Protein AF-A0A962GN91-F1 (afdb_monomer_lite)

Sequence (91 aa):
MSDNASVTPPMPPATPAGSPSAEERQWGLFAHLSALVGFIIPFGSILGPLIIWQIKKNEMPFVDDQGKEALNFQITVFIAVIVSLILTFIL

Secondary structure (DSSP, 8-state):
-------PPPPPP---TTSPPHHHHHHHHHHHHGGGGGGTSTTHHHHHHHHHHHHHTTT-HHHHHHHHHHHHHHHHHHHHHHHHHHHHHH-

pLDDT: mean 87.32, std 12.42, range [55.91, 96.75]

Foldseek 3Di:
DDDPPPPDDPDPPPDPPPDFDPVLVVLLVQLQCQLVCCVVDPVSNQVRLVVSLVVCVVPGVSSVVSSVVSNVVSVVVVVVVVVVVVVVVVD

Radius of gyration: 22.34 Å; chains: 1; bounding box: 59×36×69 Å

Structure (mmCIF, N/CA/C/O backbone):
data_AF-A0A962GN91-F1
#
_entry.id   AF-A0A962GN91-F1
#
loop_
_atom_site.group_PDB
_atom_site.id
_atom_site.type_symbol
_atom_site.label_atom_id
_atom_site.label_alt_id
_atom_site.label_comp_id
_atom_site.label_asym_id
_atom_site.label_entity_id
_atom_site.label_seq_id
_atom_site.pdbx_PDB_ins_code
_atom_site.Cartn_x
_atom_site.Cartn_y
_atom_site.Cartn_z
_atom_site.occupancy
_atom_site.B_iso_or_equiv
_atom_site.auth_seq_id
_atom_site.auth_comp_id
_atom_site.auth_asym_id
_atom_site.auth_atom_id
_atom_site.pdbx_PDB_model_num
ATOM 1 N N . MET A 1 1 ? -38.435 -27.227 48.670 1.00 55.91 1 MET A N 1
ATOM 2 C CA . MET A 1 1 ? -37.229 -26.420 48.959 1.00 55.91 1 MET A CA 1
ATOM 3 C C . MET A 1 1 ? -36.151 -27.440 49.255 1.00 55.91 1 MET A C 1
ATOM 5 O O . MET A 1 1 ? -36.380 -28.240 50.142 1.00 55.91 1 MET A O 1
ATOM 9 N N . SER A 1 2 ? -35.087 -27.628 48.499 1.00 64.56 2 SER A N 1
ATOM 10 C CA . SER A 1 2 ? -34.320 -26.805 47.562 1.00 64.56 2 SER A CA 1
ATOM 11 C C . SER A 1 2 ? -33.695 -27.832 46.597 1.00 64.56 2 SER A C 1
ATOM 13 O O . SER A 1 2 ? -33.630 -29.001 46.942 1.00 64.56 2 SER A O 1
ATOM 15 N N . ASP A 1 3 ? -33.492 -27.576 45.313 1.00 57.66 3 ASP A N 1
ATOM 16 C CA . ASP A 1 3 ? -32.150 -27.272 44.811 1.00 57.66 3 ASP A CA 1
ATOM 17 C C . ASP A 1 3 ? -32.277 -26.927 43.319 1.00 57.66 3 ASP A C 1
ATOM 19 O O . ASP A 1 3 ? -31.823 -27.649 42.436 1.00 57.66 3 ASP A O 1
ATOM 23 N N . ASN A 1 4 ? -32.937 -25.808 43.012 1.00 59.59 4 ASN A N 1
ATOM 24 C CA . ASN A 1 4 ? -32.708 -25.142 41.733 1.00 59.59 4 ASN A CA 1
ATOM 25 C C . ASN A 1 4 ? -31.426 -24.323 41.890 1.00 59.59 4 ASN A C 1
ATOM 27 O O . ASN A 1 4 ? -31.475 -23.108 42.087 1.00 59.59 4 ASN A O 1
ATOM 31 N N . ALA A 1 5 ? -30.285 -25.014 41.906 1.00 60.50 5 ALA A N 1
ATOM 32 C CA . ALA A 1 5 ? -28.996 -24.372 41.743 1.00 60.50 5 ALA A CA 1
ATOM 33 C C . ALA A 1 5 ? -29.040 -23.680 40.381 1.00 60.50 5 ALA A C 1
ATOM 35 O O . ALA A 1 5 ? -28.978 -24.323 39.336 1.00 60.50 5 ALA A O 1
ATOM 36 N N . SER A 1 6 ? -29.238 -22.368 40.409 1.00 58.00 6 SER A N 1
ATOM 37 C CA . SER A 1 6 ? -29.104 -21.473 39.275 1.00 58.00 6 SER A CA 1
ATOM 38 C C . SER A 1 6 ? -27.696 -21.637 38.716 1.00 58.00 6 SER A C 1
ATOM 40 O O . SER A 1 6 ? -26.765 -20.973 39.170 1.00 58.00 6 SER A O 1
ATOM 42 N N . VAL A 1 7 ? -27.541 -22.569 37.773 1.00 61.91 7 VAL A N 1
ATOM 43 C CA . VAL A 1 7 ? -26.347 -22.708 36.949 1.00 61.91 7 VAL A CA 1
ATOM 44 C C . VAL A 1 7 ? -26.278 -21.420 36.149 1.00 61.91 7 VAL A C 1
ATOM 46 O O . VAL A 1 7 ? -26.960 -21.252 35.139 1.00 61.91 7 VAL A O 1
ATOM 49 N N . THR A 1 8 ? -25.531 -20.451 36.667 1.00 65.69 8 THR A N 1
ATOM 50 C CA . THR A 1 8 ? -25.169 -19.273 35.900 1.00 65.69 8 THR A CA 1
ATOM 51 C C . THR A 1 8 ? -24.450 -19.779 34.649 1.00 65.69 8 THR A C 1
ATOM 53 O O . THR A 1 8 ? -23.563 -20.632 34.762 1.00 65.69 8 THR A O 1
ATOM 56 N N . PRO A 1 9 ? -24.852 -19.345 33.441 1.00 71.50 9 PRO A N 1
ATOM 57 C CA . PRO A 1 9 ? -24.141 -19.739 32.236 1.00 71.50 9 PRO A CA 1
ATOM 58 C C . PRO A 1 9 ? -22.659 -19.369 32.398 1.00 71.50 9 PRO A C 1
ATOM 60 O O . PRO A 1 9 ? -22.367 -18.316 32.978 1.00 71.50 9 PRO A O 1
ATOM 63 N N . PRO A 1 10 ? -21.717 -20.213 31.931 1.00 68.69 10 PRO A N 1
ATOM 64 C CA . PRO A 1 10 ? -20.307 -19.862 31.952 1.00 68.69 10 PRO A CA 1
ATOM 65 C C . PRO A 1 10 ? -20.152 -18.521 31.239 1.00 68.69 10 PRO A C 1
ATOM 67 O O . PRO A 1 10 ? -20.608 -18.354 30.106 1.00 68.69 10 PRO A O 1
ATOM 70 N N . MET A 1 11 ? -19.574 -17.549 31.945 1.00 62.91 11 MET A N 1
ATOM 71 C CA . MET A 1 11 ? -19.289 -16.233 31.391 1.00 62.91 11 MET A CA 1
ATOM 72 C C . MET A 1 11 ? -18.529 -16.434 30.070 1.00 62.91 11 MET A C 1
ATOM 74 O O . MET A 1 11 ? -17.552 -17.192 30.068 1.00 62.91 11 MET A O 1
ATOM 78 N N . PRO A 1 12 ? -18.970 -15.827 28.950 1.00 71.62 12 PRO A N 1
ATOM 79 C CA . PRO A 1 12 ? -18.217 -15.868 27.705 1.00 71.62 12 PRO A CA 1
ATOM 80 C C . PRO A 1 12 ? -16.758 -15.499 27.992 1.00 71.62 12 PRO A C 1
ATOM 82 O O . PRO A 1 12 ? -16.534 -14.601 28.813 1.00 71.62 12 PRO A O 1
ATOM 85 N N . PRO A 1 13 ? -15.769 -16.175 27.377 1.00 70.62 13 PRO A N 1
ATOM 86 C CA . PRO A 1 13 ? -14.373 -15.804 27.550 1.00 70.62 13 PRO A CA 1
ATOM 87 C C . PRO A 1 13 ? -14.252 -14.307 27.278 1.00 70.62 13 PRO A C 1
ATOM 89 O O . PRO A 1 13 ? -14.630 -13.842 26.203 1.00 70.62 13 PRO A O 1
ATOM 92 N N . ALA A 1 14 ? -13.813 -13.553 28.287 1.00 61.91 14 ALA A N 1
ATOM 93 C CA . ALA A 1 14 ? -13.617 -12.123 28.159 1.00 61.91 14 ALA A CA 1
ATOM 94 C C . ALA A 1 14 ? -12.686 -11.902 26.965 1.00 61.91 14 ALA A C 1
ATOM 96 O O . ALA A 1 14 ? -11.541 -12.357 26.981 1.00 61.91 14 ALA A O 1
ATOM 97 N N . THR A 1 15 ? -13.199 -11.273 25.906 1.00 60.03 15 THR A N 1
ATOM 98 C CA . THR A 1 15 ? -12.388 -10.834 24.771 1.00 60.03 15 THR A CA 1
ATOM 99 C C . THR A 1 15 ? -11.161 -10.125 25.343 1.00 60.03 15 THR A C 1
ATOM 101 O O . THR A 1 15 ? -11.352 -9.220 26.162 1.00 60.03 15 THR A O 1
ATOM 104 N N . PRO A 1 16 ? -9.922 -10.529 24.998 1.00 61.50 16 PRO A N 1
ATOM 105 C CA . PRO A 1 16 ? -8.734 -9.887 25.537 1.00 61.50 16 PRO A CA 1
ATOM 106 C C . PRO A 1 16 ? -8.846 -8.386 25.286 1.00 61.50 16 PRO A C 1
ATOM 108 O O . PRO A 1 16 ? -8.982 -7.960 24.137 1.00 61.50 16 PRO A O 1
ATOM 111 N N . ALA A 1 17 ? -8.857 -7.598 26.361 1.00 60.41 17 ALA A N 1
ATOM 112 C CA . ALA A 1 17 ? -8.919 -6.146 26.306 1.00 60.41 17 ALA A CA 1
ATOM 113 C C . ALA A 1 17 ? -7.647 -5.635 25.607 1.00 60.41 17 ALA A C 1
ATOM 115 O O . ALA A 1 17 ? -6.620 -5.439 26.247 1.00 60.41 17 ALA A O 1
ATOM 116 N N . GLY A 1 18 ? -7.680 -5.540 24.276 1.00 67.12 18 GLY A N 1
ATOM 117 C CA . GLY A 1 18 ? -6.522 -5.197 23.447 1.00 67.12 18 GLY A CA 1
ATOM 118 C C . GLY A 1 18 ? -6.471 -5.875 22.076 1.00 67.12 18 GLY A C 1
ATOM 119 O O . GLY A 1 18 ? -5.687 -5.451 21.234 1.00 67.12 18 GLY A O 1
ATOM 120 N N . SER A 1 19 ? -7.287 -6.901 21.803 1.00 78.44 19 SER A N 1
ATOM 121 C CA . SER A 1 19 ? -7.354 -7.470 20.451 1.00 78.44 19 SER A CA 1
ATOM 122 C C . SER A 1 19 ? -8.282 -6.642 19.551 1.00 78.44 19 SER A C 1
ATOM 124 O O . SER A 1 19 ? -9.406 -6.370 19.982 1.00 78.44 19 SER A O 1
ATOM 126 N N . PRO A 1 20 ? -7.882 -6.312 18.307 1.00 86.12 20 PRO A N 1
ATOM 127 C CA . PRO A 1 20 ? -8.726 -5.561 17.385 1.00 86.12 20 PRO A CA 1
ATOM 128 C C . PRO A 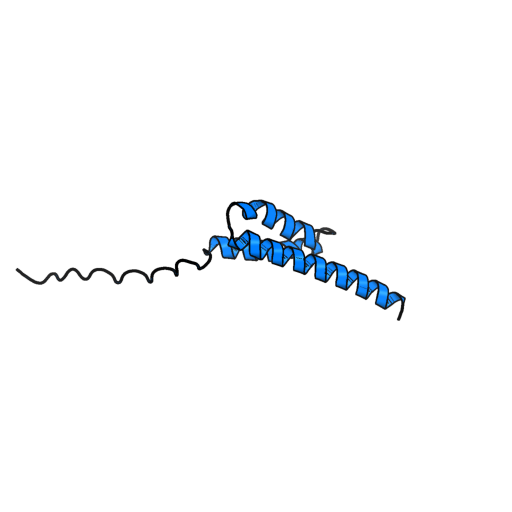1 20 ? -10.015 -6.327 17.108 1.00 86.12 20 PRO A C 1
ATOM 130 O O . PRO A 1 20 ? -10.006 -7.564 16.973 1.00 86.12 20 PRO A O 1
ATOM 133 N N . SER A 1 21 ? -11.109 -5.580 17.019 1.00 91.38 21 SER A N 1
ATOM 134 C CA . SER A 1 21 ? -12.436 -6.086 16.686 1.00 91.38 21 SER A CA 1
ATOM 135 C C . SER A 1 21 ? -12.458 -6.737 15.298 1.00 91.38 21 SER A C 1
ATOM 137 O O . SER A 1 21 ? -11.573 -6.529 14.465 1.00 91.38 21 SER A O 1
ATOM 139 N N . ALA A 1 22 ? -13.480 -7.551 15.025 1.00 91.69 22 ALA A N 1
ATOM 140 C CA . ALA A 1 22 ? -13.642 -8.164 13.706 1.00 91.69 22 ALA A CA 1
ATOM 141 C C . ALA A 1 22 ? -13.768 -7.107 12.593 1.00 91.69 22 ALA A C 1
ATOM 143 O O . ALA A 1 22 ? -13.219 -7.290 11.509 1.00 91.69 22 ALA A O 1
ATOM 144 N N . GLU A 1 23 ? -14.434 -5.987 12.883 1.00 92.88 23 GLU A N 1
ATOM 145 C CA . GLU A 1 23 ? -14.573 -4.869 11.953 1.00 92.88 23 GLU A CA 1
ATOM 146 C C . GLU A 1 23 ? -13.224 -4.199 11.665 1.00 92.88 23 GLU A C 1
ATOM 148 O O . GLU A 1 23 ? -12.873 -4.019 10.501 1.00 92.88 23 GLU A O 1
ATOM 153 N N . GLU A 1 24 ? -12.421 -3.912 12.693 1.00 92.31 24 GLU A N 1
ATOM 154 C CA . GLU A 1 24 ? -11.072 -3.358 12.517 1.00 92.31 24 GLU A CA 1
ATOM 155 C C . GLU A 1 24 ? -10.184 -4.271 11.665 1.00 92.31 24 GLU A C 1
ATOM 157 O O . GLU A 1 24 ? -9.485 -3.801 10.767 1.00 92.31 24 GLU A O 1
ATOM 162 N N . ARG A 1 25 ? -10.250 -5.589 11.887 1.00 93.56 25 ARG A N 1
ATOM 163 C CA . ARG A 1 25 ? -9.526 -6.573 11.066 1.00 93.56 25 ARG A CA 1
ATOM 164 C C . ARG A 1 25 ? -9.993 -6.559 9.619 1.00 93.56 25 ARG A C 1
ATOM 166 O O . ARG A 1 25 ? -9.169 -6.627 8.711 1.00 93.56 25 ARG A O 1
ATOM 173 N N . GLN A 1 26 ? -11.300 -6.460 9.401 1.00 95.75 26 GLN A N 1
ATOM 174 C CA . GLN A 1 26 ? -11.875 -6.403 8.064 1.00 95.75 26 GLN A CA 1
ATOM 175 C C . GLN A 1 26 ? -11.434 -5.135 7.320 1.00 95.75 26 GLN A C 1
ATOM 177 O O . GLN A 1 26 ? -11.041 -5.210 6.159 1.00 95.75 26 GLN A O 1
ATOM 182 N N . TRP A 1 27 ? -11.421 -3.984 7.991 1.00 95.56 27 TRP A N 1
ATOM 183 C CA . TRP A 1 27 ? -10.920 -2.738 7.411 1.00 95.56 27 TRP A CA 1
ATOM 184 C C . TRP A 1 27 ? -9.409 -2.757 7.169 1.00 95.56 27 TRP A C 1
ATOM 186 O O . TRP A 1 27 ? -8.963 -2.285 6.124 1.00 95.56 27 TRP A O 1
ATOM 196 N N . GLY A 1 28 ? -8.626 -3.365 8.064 1.00 94.06 28 GLY A N 1
ATOM 197 C CA . GLY A 1 28 ? -7.202 -3.618 7.833 1.00 94.06 28 GLY A CA 1
ATOM 198 C C . GLY A 1 28 ? -6.962 -4.500 6.602 1.00 94.06 28 GLY A C 1
ATOM 199 O O . GLY A 1 28 ? -6.097 -4.199 5.777 1.00 94.06 28 GLY A O 1
ATOM 200 N N . LEU A 1 29 ? -7.784 -5.538 6.408 1.00 95.62 29 LEU A N 1
ATOM 201 C CA . LEU A 1 29 ? -7.759 -6.366 5.200 1.00 95.62 29 LEU A CA 1
ATOM 202 C C . LEU A 1 29 ? -8.126 -5.551 3.953 1.00 95.62 29 LEU A C 1
ATOM 204 O O . LEU A 1 29 ? -7.451 -5.669 2.932 1.00 95.62 29 LEU A O 1
ATOM 208 N N . PHE A 1 30 ? -9.154 -4.700 4.018 1.00 96.25 30 PHE A N 1
ATOM 209 C CA . PHE A 1 30 ? -9.525 -3.831 2.899 1.00 96.25 30 PHE A CA 1
ATOM 210 C C . PHE A 1 30 ? -8.421 -2.845 2.531 1.00 96.25 30 PHE A C 1
ATOM 212 O O . PHE A 1 30 ? -8.203 -2.618 1.342 1.00 96.25 30 PHE A O 1
ATOM 219 N N . ALA A 1 31 ? -7.684 -2.310 3.508 1.00 95.06 31 ALA A N 1
ATOM 220 C CA . ALA A 1 31 ? -6.541 -1.445 3.231 1.00 95.06 31 ALA A CA 1
ATOM 221 C C . ALA A 1 31 ? -5.500 -2.172 2.367 1.00 95.06 31 ALA A C 1
ATOM 223 O O . ALA A 1 31 ? -5.059 -1.631 1.358 1.00 95.06 31 ALA A O 1
ATOM 224 N N . HIS A 1 32 ? -5.206 -3.437 2.666 1.00 94.00 32 HIS A N 1
ATOM 225 C CA . HIS A 1 32 ? -4.294 -4.248 1.859 1.00 94.00 32 HIS A CA 1
ATOM 226 C C . HIS A 1 32 ? -4.893 -4.651 0.507 1.00 94.00 32 HIS A C 1
ATOM 228 O O . HIS A 1 32 ? -4.253 -4.480 -0.524 1.00 94.00 32 HIS A O 1
ATOM 234 N N . LEU A 1 33 ? -6.134 -5.144 0.469 1.00 95.44 33 LEU A N 1
ATOM 235 C CA . LEU A 1 33 ? -6.775 -5.592 -0.775 1.00 95.44 33 LEU A CA 1
ATOM 236 C C . LEU A 1 33 ? -7.042 -4.447 -1.755 1.00 95.44 33 LEU A C 1
ATOM 238 O O . LEU A 1 33 ? -7.060 -4.666 -2.965 1.00 95.44 33 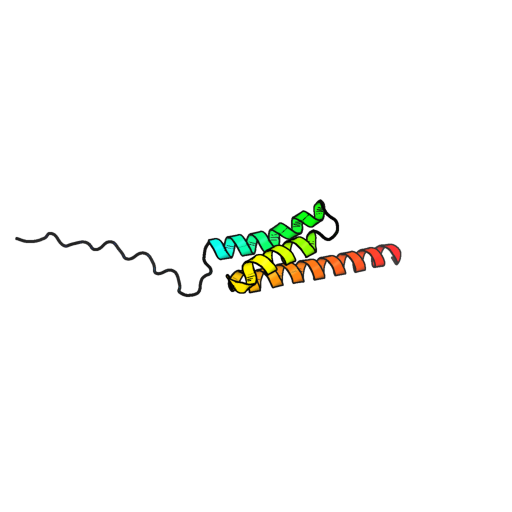LEU A O 1
ATOM 242 N N . SER A 1 34 ? -7.214 -3.221 -1.265 1.00 93.12 34 SER A N 1
ATOM 243 C CA . SER A 1 34 ? -7.415 -2.048 -2.119 1.00 93.12 34 SER A CA 1
ATOM 244 C C . SER A 1 34 ? -6.218 -1.760 -3.036 1.00 93.12 34 SER A C 1
ATOM 246 O O . SER A 1 34 ? -6.397 -1.170 -4.099 1.00 93.12 34 SER A O 1
ATOM 248 N N . ALA A 1 35 ? -5.027 -2.273 -2.709 1.00 91.38 35 ALA A N 1
ATOM 249 C CA . ALA A 1 35 ? -3.870 -2.290 -3.600 1.00 91.38 35 ALA A CA 1
ATOM 250 C C . ALA A 1 35 ? -4.142 -2.985 -4.949 1.00 91.38 35 ALA A C 1
ATOM 252 O O . ALA A 1 35 ? -3.556 -2.624 -5.971 1.00 91.38 35 ALA A O 1
ATOM 253 N N . LEU A 1 36 ? -5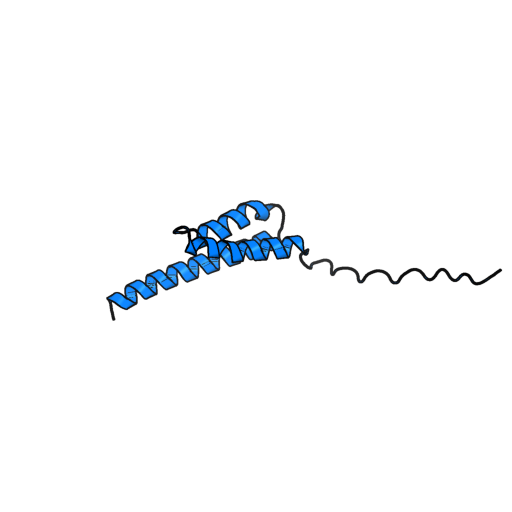.043 -3.972 -4.981 1.00 92.50 36 LEU A N 1
ATOM 254 C CA . LEU A 1 36 ? -5.377 -4.717 -6.198 1.00 92.50 36 LEU A CA 1
ATOM 255 C C . LEU A 1 36 ? -6.114 -3.846 -7.227 1.00 92.50 36 LEU A C 1
ATOM 257 O O . LEU A 1 36 ? -6.103 -4.153 -8.416 1.00 92.50 36 LEU A O 1
ATOM 261 N N . VAL A 1 37 ? -6.692 -2.711 -6.816 1.00 91.94 37 VAL A N 1
ATOM 262 C CA . VAL A 1 37 ? -7.279 -1.730 -7.748 1.00 91.94 37 VAL A CA 1
ATOM 263 C C . VAL A 1 37 ? -6.223 -1.189 -8.720 1.00 91.94 37 VAL A C 1
ATOM 265 O O . VAL A 1 37 ? -6.553 -0.808 -9.844 1.00 91.94 37 VAL A O 1
ATOM 268 N N . GLY A 1 38 ? -4.943 -1.239 -8.337 1.00 87.88 38 GLY A N 1
ATOM 269 C CA . GLY A 1 38 ? -3.817 -0.910 -9.208 1.00 87.88 38 GLY A CA 1
ATOM 270 C C . GLY A 1 38 ? -3.718 -1.741 -10.486 1.00 87.88 38 GLY A C 1
ATOM 271 O O . GLY A 1 38 ? -3.097 -1.285 -11.440 1.00 87.88 38 GLY A O 1
ATOM 272 N N . PHE A 1 39 ? -4.344 -2.923 -10.542 1.00 88.12 39 PHE A N 1
ATOM 273 C CA . PHE A 1 39 ? -4.400 -3.726 -11.768 1.00 88.12 39 PHE A CA 1
ATOM 274 C C . PHE A 1 39 ? -5.338 -3.142 -12.829 1.00 88.12 39 PHE A C 1
ATOM 276 O O . PHE A 1 39 ? -5.180 -3.438 -14.009 1.00 88.12 39 PHE A O 1
ATOM 283 N N . ILE A 1 40 ? -6.311 -2.323 -12.419 1.00 92.69 40 ILE A N 1
ATOM 284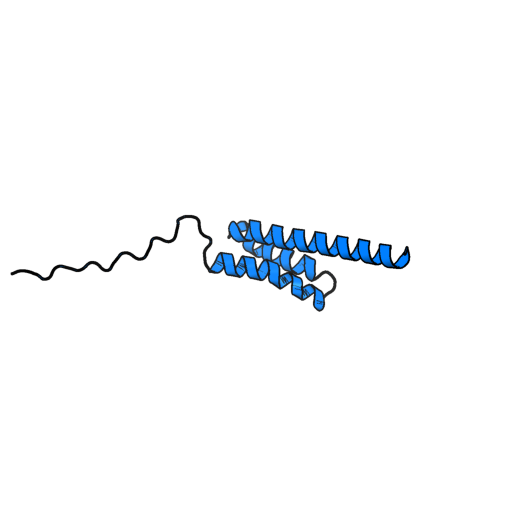 C CA . ILE A 1 40 ? -7.307 -1.722 -13.314 1.00 92.69 40 ILE A CA 1
ATOM 285 C C . ILE A 1 40 ? -6.984 -0.251 -13.576 1.00 92.69 40 ILE A C 1
ATOM 287 O O . ILE A 1 40 ? -7.108 0.222 -14.703 1.00 92.69 40 ILE A O 1
ATOM 291 N N . ILE A 1 41 ? -6.576 0.478 -12.535 1.00 89.75 41 ILE A N 1
ATOM 292 C CA . ILE A 1 41 ? -6.322 1.917 -12.591 1.00 89.75 41 ILE A CA 1
ATOM 293 C C . ILE A 1 41 ? -4.834 2.164 -12.316 1.00 89.75 41 ILE A C 1
ATOM 295 O O . ILE A 1 41 ? -4.339 1.730 -11.271 1.00 89.75 41 ILE A O 1
ATOM 299 N N . PRO A 1 42 ? -4.111 2.900 -13.181 1.00 84.12 42 PRO A N 1
ATOM 300 C CA . PRO A 1 42 ? -2.726 3.265 -12.902 1.00 84.12 42 PRO A CA 1
ATOM 301 C C . PRO A 1 42 ? -2.642 4.047 -11.584 1.00 84.12 42 PRO A C 1
ATOM 303 O O . PRO A 1 42 ? -3.487 4.894 -11.303 1.00 84.12 42 PRO A O 1
ATOM 306 N N . PHE A 1 43 ? -1.642 3.741 -10.754 1.00 87.81 43 PHE A N 1
ATOM 307 C CA . PHE A 1 43 ? -1.485 4.255 -9.379 1.00 87.81 43 PHE A CA 1
ATOM 308 C C . PHE A 1 43 ? -2.576 3.842 -8.373 1.00 87.81 43 PHE A C 1
ATOM 310 O O . PHE A 1 43 ? -2.456 4.152 -7.185 1.00 87.81 43 PHE A O 1
ATOM 317 N N . GLY A 1 44 ? -3.590 3.074 -8.789 1.00 89.69 44 GLY A N 1
ATOM 318 C CA . GLY A 1 44 ? -4.621 2.525 -7.900 1.00 89.69 44 GLY A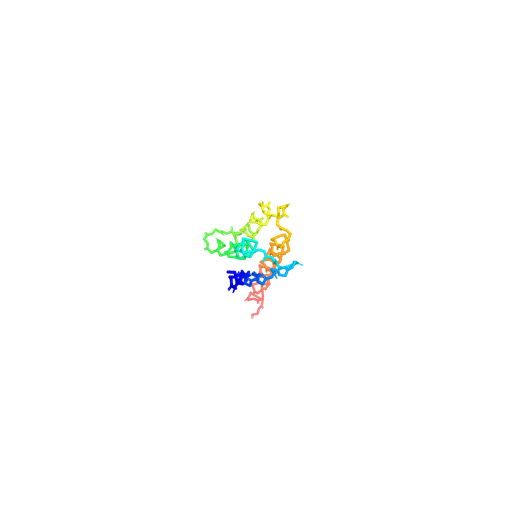 CA 1
ATOM 319 C C . GLY A 1 44 ? -4.047 1.654 -6.778 1.00 89.69 44 GLY A C 1
ATOM 320 O O . GLY A 1 44 ? -4.642 1.547 -5.712 1.00 89.69 44 GLY A O 1
ATOM 321 N N . SER A 1 45 ? -2.847 1.108 -6.982 1.00 90.88 45 SER A N 1
ATOM 322 C CA . SER A 1 45 ? -2.100 0.304 -6.018 1.00 90.88 45 SER A CA 1
ATOM 323 C C . SER A 1 45 ? -1.657 1.072 -4.776 1.00 90.88 45 SER A C 1
ATOM 325 O O . SER A 1 45 ? -1.523 0.462 -3.721 1.00 90.88 45 SER A O 1
ATOM 327 N N . ILE A 1 46 ? -1.449 2.385 -4.894 1.00 93.50 46 ILE A N 1
ATOM 328 C CA . ILE A 1 46 ? -1.068 3.290 -3.798 1.00 93.50 46 ILE A CA 1
ATOM 329 C C . ILE A 1 46 ? -2.296 4.082 -3.336 1.00 93.50 46 ILE A C 1
ATOM 331 O O . ILE A 1 46 ? -2.521 4.248 -2.138 1.00 93.50 46 ILE A O 1
ATOM 335 N N . LEU A 1 47 ? -3.121 4.539 -4.286 1.00 94.19 47 LEU A N 1
ATOM 336 C CA . LEU A 1 47 ? -4.322 5.318 -3.987 1.00 94.19 47 LEU A CA 1
ATOM 337 C C . LEU A 1 47 ? -5.375 4.506 -3.226 1.00 94.19 47 LEU A C 1
ATOM 339 O O . LEU A 1 47 ? -6.015 5.057 -2.338 1.00 94.19 47 LEU A O 1
ATOM 343 N N . GLY A 1 48 ? -5.538 3.215 -3.525 1.00 94.81 48 GLY A N 1
ATOM 344 C CA . GLY A 1 48 ? -6.472 2.341 -2.813 1.00 94.81 48 GLY A CA 1
ATOM 345 C C . GLY A 1 48 ? -6.207 2.318 -1.303 1.00 94.81 48 GLY A C 1
ATOM 346 O O . GLY A 1 48 ? -7.072 2.769 -0.543 1.00 94.81 48 GLY A O 1
ATOM 347 N N . PRO A 1 49 ? -5.009 1.881 -0.862 1.00 94.00 49 PRO A N 1
ATOM 348 C CA . PRO A 1 49 ? -4.676 1.824 0.560 1.00 94.00 49 PRO A CA 1
ATOM 349 C C . PRO A 1 49 ? -4.746 3.199 1.221 1.00 94.00 49 PRO A C 1
ATOM 351 O O . PRO A 1 49 ? -5.256 3.323 2.332 1.00 94.00 49 PRO A O 1
ATOM 354 N N . LEU A 1 50 ? -4.311 4.247 0.509 1.00 95.31 50 LEU A N 1
ATOM 355 C CA . LEU A 1 50 ? -4.368 5.632 0.976 1.00 95.31 50 LEU A CA 1
ATOM 356 C C . LEU A 1 50 ? -5.806 6.095 1.259 1.00 95.31 50 LEU A C 1
ATOM 358 O O . LEU A 1 50 ? -6.051 6.732 2.283 1.00 95.31 50 LEU A O 1
ATOM 362 N N . ILE A 1 51 ? -6.755 5.781 0.371 1.00 95.19 51 ILE A N 1
ATOM 363 C CA . ILE A 1 51 ? -8.168 6.142 0.535 1.00 95.19 51 ILE A CA 1
ATOM 364 C C . ILE A 1 51 ? -8.763 5.402 1.732 1.00 95.19 51 ILE A C 1
ATOM 366 O O . ILE A 1 51 ? -9.364 6.038 2.597 1.00 95.19 51 ILE A O 1
ATOM 370 N N . ILE A 1 52 ? -8.568 4.081 1.819 1.00 94.19 52 ILE A N 1
ATOM 371 C CA . ILE A 1 52 ? -9.094 3.280 2.935 1.00 94.19 52 ILE A CA 1
ATOM 372 C C . ILE A 1 52 ? -8.530 3.770 4.270 1.00 94.19 52 ILE A C 1
ATOM 374 O O . ILE A 1 52 ? -9.286 3.979 5.222 1.00 94.19 52 ILE A O 1
ATOM 378 N N . TRP A 1 53 ? -7.220 4.017 4.322 1.00 96.00 53 TRP A N 1
ATOM 379 C CA . TRP A 1 53 ? -6.562 4.560 5.502 1.00 96.00 53 TRP A CA 1
ATOM 380 C C . TRP A 1 53 ? -7.162 5.913 5.897 1.00 96.00 53 TRP A C 1
ATOM 382 O O . TRP A 1 53 ? -7.586 6.082 7.034 1.00 96.00 53 TRP A O 1
ATOM 392 N N . GLN A 1 54 ? -7.308 6.858 4.965 1.00 96.38 54 GLN A N 1
ATOM 393 C CA . GLN A 1 54 ? -7.864 8.182 5.270 1.00 96.38 54 GLN A CA 1
ATOM 394 C C . GLN A 1 54 ? -9.316 8.148 5.768 1.00 96.38 54 GLN A C 1
ATOM 396 O O . GLN A 1 54 ? -9.679 8.993 6.585 1.00 96.38 54 GLN A O 1
ATOM 401 N N . ILE A 1 55 ? -10.128 7.186 5.317 1.00 95.00 55 ILE A N 1
ATOM 402 C CA . ILE A 1 55 ? -11.522 7.039 5.762 1.00 95.00 55 ILE A CA 1
ATOM 403 C C . ILE A 1 55 ? -11.585 6.575 7.221 1.00 95.00 55 ILE A C 1
ATOM 405 O O . ILE A 1 55 ? -12.395 7.093 7.982 1.00 95.00 55 ILE A O 1
ATOM 409 N N . LYS A 1 56 ? -10.747 5.609 7.621 1.00 93.12 56 LYS A N 1
ATOM 410 C CA . LYS A 1 56 ? -10.887 4.922 8.919 1.00 93.12 56 LYS A CA 1
ATOM 411 C C . LYS A 1 56 ? -9.810 5.218 9.958 1.00 93.12 56 LYS A C 1
ATOM 413 O O . LYS A 1 56 ? -10.014 4.886 11.124 1.00 93.12 56 LYS A O 1
ATOM 418 N N . LYS A 1 57 ? -8.722 5.908 9.605 1.00 91.94 57 LYS A N 1
ATOM 419 C CA . LYS A 1 57 ? -7.593 6.175 10.518 1.00 91.94 57 LYS A CA 1
ATOM 420 C C . LYS A 1 57 ? -7.960 6.893 11.818 1.00 91.94 57 LYS A C 1
ATOM 422 O O . LYS A 1 57 ? -7.302 6.688 12.826 1.00 91.94 57 LYS A O 1
ATOM 427 N N . ASN A 1 58 ? -8.977 7.759 11.800 1.00 93.25 58 ASN A N 1
ATOM 428 C CA . ASN A 1 58 ? -9.354 8.543 12.982 1.00 93.25 58 ASN A CA 1
ATOM 429 C C . ASN A 1 58 ? -10.335 7.785 13.891 1.00 93.25 58 ASN A C 1
ATOM 431 O O . ASN A 1 58 ? -10.520 8.169 15.040 1.00 93.25 58 ASN A O 1
ATOM 435 N N . GLU A 1 59 ? -10.985 6.744 13.364 1.00 91.38 59 GLU A N 1
ATOM 436 C CA . GLU A 1 59 ? -11.993 5.951 14.076 1.00 91.38 59 GLU A CA 1
ATOM 437 C C . GLU A 1 59 ? -11.392 4.676 14.677 1.00 91.38 59 GLU A C 1
ATOM 439 O O . GLU A 1 59 ? -11.802 4.245 15.750 1.00 91.38 59 GLU A O 1
ATOM 444 N N . MET A 1 60 ? -10.435 4.061 13.977 1.00 91.88 60 MET A N 1
ATOM 445 C CA . MET A 1 60 ? -9.949 2.711 14.258 1.00 91.88 60 MET A CA 1
ATOM 446 C C . MET A 1 60 ? -8.415 2.702 14.354 1.00 91.88 60 MET A C 1
ATOM 448 O O . MET A 1 60 ? -7.751 2.681 13.313 1.00 91.88 60 MET A O 1
ATOM 452 N N . PRO A 1 61 ? -7.832 2.675 15.570 1.00 91.31 61 PRO A N 1
ATOM 453 C CA . PRO A 1 61 ? -6.379 2.685 15.768 1.00 91.31 61 PRO A CA 1
ATOM 454 C C . PRO A 1 61 ? -5.668 1.545 15.031 1.00 91.31 61 PRO A C 1
ATOM 456 O O . PRO A 1 61 ? -4.639 1.755 14.398 1.00 91.31 61 PRO A O 1
ATOM 459 N N . PHE A 1 62 ? -6.263 0.348 15.016 1.00 92.50 62 PHE A N 1
ATOM 460 C CA . PHE A 1 62 ? -5.701 -0.790 14.288 1.00 92.50 62 PHE A CA 1
ATOM 461 C C . PHE A 1 62 ? -5.631 -0.549 12.771 1.00 92.50 62 PHE A C 1
ATOM 463 O O . PHE A 1 62 ? -4.683 -0.967 12.111 1.00 92.50 62 PHE A O 1
ATOM 470 N N . VAL A 1 63 ? -6.624 0.143 12.206 1.00 94.06 63 VAL A N 1
ATOM 471 C CA . VAL A 1 63 ? -6.661 0.469 10.772 1.00 94.06 63 VAL A CA 1
ATOM 472 C C . VAL A 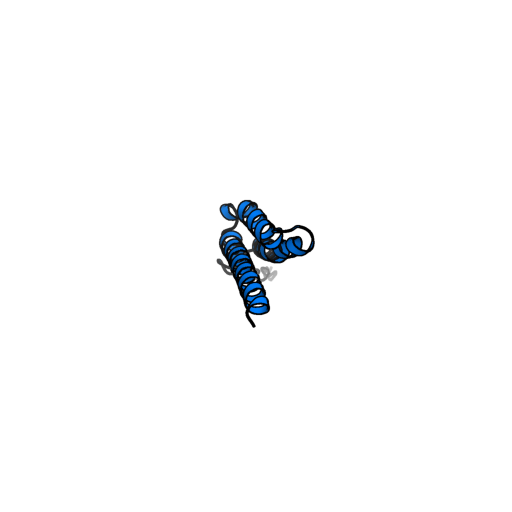1 63 ? -5.705 1.614 10.444 1.00 94.06 63 VAL A C 1
ATOM 474 O O . VAL A 1 63 ? -5.189 1.661 9.330 1.00 94.06 63 VAL A O 1
ATOM 477 N N . ASP A 1 64 ? -5.430 2.517 11.388 1.00 95.62 64 ASP A N 1
ATOM 478 C CA . ASP A 1 64 ? -4.377 3.523 11.228 1.00 95.62 64 ASP A CA 1
ATOM 479 C C . ASP A 1 64 ? -3.003 2.861 11.052 1.00 95.62 64 ASP A C 1
ATOM 481 O O . ASP A 1 64 ? -2.272 3.192 10.117 1.00 95.62 64 ASP A O 1
ATOM 485 N N . ASP A 1 65 ? -2.687 1.870 11.887 1.00 95.75 65 ASP A N 1
ATOM 486 C CA . ASP A 1 65 ? -1.428 1.125 11.801 1.00 95.75 65 ASP A CA 1
ATOM 487 C C . ASP A 1 65 ? -1.357 0.268 10.528 1.00 95.75 65 ASP A C 1
ATOM 489 O O . ASP A 1 65 ? -0.424 0.399 9.731 1.00 95.75 65 ASP A O 1
ATOM 493 N N . GLN A 1 66 ? -2.376 -0.558 10.279 1.00 96.25 66 GLN A N 1
ATOM 494 C CA . GLN A 1 66 ? -2.414 -1.450 9.114 1.00 96.25 66 GLN A CA 1
ATOM 495 C C . GLN A 1 66 ? -2.537 -0.698 7.782 1.00 96.25 66 GLN A C 1
ATOM 497 O O . GLN A 1 66 ? -1.987 -1.127 6.770 1.00 96.25 66 GLN A O 1
ATOM 502 N N . GLY A 1 67 ? -3.237 0.437 7.761 1.00 95.19 67 GLY A N 1
ATOM 503 C CA . GLY A 1 67 ? -3.364 1.286 6.579 1.00 95.19 67 GLY A CA 1
ATOM 504 C C . GLY A 1 67 ? -2.039 1.935 6.186 1.00 95.19 67 GLY A C 1
ATOM 505 O O . GLY A 1 67 ? -1.690 1.948 5.003 1.00 95.19 67 GLY A O 1
ATOM 506 N N . LYS A 1 68 ? -1.257 2.407 7.167 1.00 96.00 68 LYS A N 1
ATOM 507 C CA . LYS A 1 68 ? 0.113 2.883 6.925 1.00 96.00 68 LYS A CA 1
ATOM 508 C C . LYS A 1 68 ? 1.010 1.755 6.439 1.00 96.00 68 LYS A C 1
ATOM 510 O O . LYS A 1 68 ? 1.777 1.977 5.507 1.00 96.00 68 LYS A O 1
ATOM 515 N N . GLU A 1 69 ? 0.941 0.574 7.047 1.00 96.69 69 GLU A N 1
ATOM 516 C CA . GLU A 1 69 ? 1.739 -0.585 6.630 1.00 96.69 69 GLU A CA 1
ATOM 517 C C . GLU A 1 69 ? 1.455 -0.960 5.168 1.00 96.69 69 GLU A C 1
ATOM 519 O O . GLU A 1 69 ? 2.381 -0.996 4.354 1.00 96.69 69 GLU A O 1
ATOM 524 N N . ALA A 1 70 ? 0.176 -1.102 4.804 1.00 95.69 70 ALA A N 1
ATOM 525 C CA . ALA A 1 70 ? -0.255 -1.371 3.434 1.00 95.69 70 ALA A CA 1
ATOM 526 C C . ALA A 1 70 ? 0.256 -0.309 2.446 1.00 95.69 70 ALA A C 1
ATOM 528 O O . ALA A 1 70 ? 0.763 -0.639 1.372 1.00 95.69 70 ALA A O 1
ATOM 529 N N . LEU A 1 71 ? 0.158 0.975 2.807 1.00 95.31 71 LEU A N 1
ATOM 530 C CA . LEU A 1 71 ? 0.626 2.071 1.962 1.00 95.31 71 LEU A CA 1
ATOM 531 C C . LEU A 1 71 ? 2.151 2.052 1.783 1.00 95.31 71 LEU A C 1
ATOM 533 O O . LEU A 1 71 ? 2.638 2.196 0.661 1.00 95.31 71 LEU A O 1
ATOM 537 N N . ASN A 1 72 ? 2.905 1.850 2.866 1.00 96.75 72 ASN A N 1
ATOM 538 C CA . ASN A 1 72 ? 4.366 1.769 2.820 1.00 96.75 72 ASN A CA 1
ATOM 539 C C . ASN A 1 72 ? 4.829 0.586 1.968 1.00 96.75 72 ASN A C 1
ATOM 541 O O . ASN A 1 72 ? 5.701 0.761 1.119 1.00 96.75 72 ASN A O 1
ATOM 545 N N . PHE A 1 73 ? 4.203 -0.584 2.122 1.00 95.81 73 PHE A N 1
ATOM 546 C CA . PHE A 1 73 ? 4.498 -1.755 1.299 1.00 95.81 73 PHE A CA 1
ATOM 547 C C . PHE A 1 73 ? 4.322 -1.452 -0.193 1.00 95.81 73 PHE A C 1
ATOM 549 O O . PHE A 1 73 ? 5.212 -1.731 -0.995 1.00 95.81 73 PHE A O 1
ATOM 556 N N . GLN A 1 74 ? 3.220 -0.799 -0.566 1.00 95.12 74 GLN A N 1
ATOM 557 C CA . GLN A 1 74 ? 2.943 -0.462 -1.961 1.00 95.12 74 GLN A CA 1
ATOM 558 C C . GLN A 1 74 ? 3.911 0.576 -2.529 1.00 95.12 74 GLN A C 1
ATOM 560 O O . GLN A 1 74 ? 4.304 0.467 -3.690 1.00 95.12 74 GLN A O 1
ATOM 565 N N . ILE A 1 75 ? 4.360 1.537 -1.717 1.00 94.56 75 ILE A N 1
ATOM 566 C CA . ILE A 1 75 ? 5.428 2.471 -2.098 1.00 94.56 75 ILE A CA 1
ATOM 567 C C . ILE A 1 75 ? 6.747 1.717 -2.312 1.00 94.56 75 ILE A C 1
ATOM 569 O O . ILE A 1 75 ? 7.408 1.927 -3.329 1.00 94.56 75 ILE A O 1
ATOM 573 N N . THR A 1 76 ? 7.123 0.809 -1.407 1.00 96.38 76 THR A N 1
ATOM 574 C CA . THR A 1 76 ? 8.338 -0.007 -1.550 1.00 96.38 76 THR A CA 1
ATOM 575 C C . THR A 1 76 ? 8.295 -0.868 -2.809 1.00 96.38 76 THR A C 1
ATOM 577 O O . THR A 1 76 ? 9.255 -0.857 -3.577 1.00 96.38 76 THR A O 1
ATOM 580 N N . VAL A 1 77 ? 7.186 -1.570 -3.062 1.00 94.19 77 VAL A N 1
ATOM 581 C CA . VAL A 1 77 ? 6.999 -2.379 -4.277 1.00 94.19 77 VAL A CA 1
ATOM 582 C C . VAL A 1 77 ? 7.081 -1.503 -5.523 1.00 94.19 77 VAL A C 1
ATOM 584 O O . VAL A 1 77 ? 7.765 -1.863 -6.476 1.00 94.19 77 VAL A O 1
ATOM 587 N N . PHE A 1 78 ? 6.442 -0.333 -5.518 1.00 93.19 78 PHE A N 1
ATOM 588 C CA . PHE A 1 78 ? 6.490 0.595 -6.645 1.00 93.19 78 PHE A CA 1
ATOM 589 C C . PHE A 1 78 ? 7.921 1.057 -6.956 1.00 93.19 78 PHE A C 1
ATOM 591 O O . PHE A 1 78 ? 8.345 1.019 -8.112 1.00 93.19 78 PHE A O 1
ATOM 598 N N . ILE A 1 79 ? 8.692 1.423 -5.928 1.00 95.00 79 ILE A N 1
ATOM 599 C CA . ILE A 1 79 ? 10.108 1.781 -6.078 1.00 95.00 79 ILE A CA 1
ATOM 600 C C . ILE A 1 79 ? 10.911 0.587 -6.600 1.00 95.00 79 ILE A C 1
ATOM 602 O O . ILE A 1 79 ? 11.701 0.750 -7.528 1.00 95.00 79 ILE A O 1
ATOM 606 N N . ALA A 1 80 ? 10.692 -0.613 -6.054 1.00 95.56 80 ALA A N 1
ATOM 607 C CA . ALA A 1 80 ? 11.374 -1.823 -6.500 1.00 95.56 80 ALA A CA 1
ATOM 608 C C . ALA A 1 80 ? 11.103 -2.109 -7.985 1.00 95.56 80 ALA A C 1
ATOM 610 O O . ALA A 1 80 ? 12.047 -2.376 -8.721 1.00 95.56 80 ALA A O 1
ATOM 611 N N . VAL A 1 81 ? 9.858 -1.960 -8.454 1.00 93.12 81 VAL A N 1
ATOM 612 C CA . VAL A 1 81 ? 9.512 -2.105 -9.879 1.00 93.12 81 VAL A CA 1
ATOM 613 C C . VAL A 1 81 ? 10.245 -1.079 -10.739 1.00 93.12 81 VAL A C 1
ATOM 615 O O . VAL A 1 81 ? 10.804 -1.452 -11.766 1.00 93.12 81 VAL A O 1
ATOM 618 N N . ILE A 1 82 ? 10.292 0.193 -10.330 1.00 94.00 82 ILE A N 1
ATOM 619 C CA . ILE A 1 82 ? 11.030 1.231 -11.070 1.00 94.00 82 ILE A CA 1
ATOM 620 C C . ILE A 1 82 ? 12.515 0.872 -11.168 1.00 94.00 82 ILE A C 1
ATOM 622 O O . ILE A 1 82 ? 13.088 0.916 -12.255 1.00 94.00 82 ILE A O 1
ATOM 626 N N . VAL A 1 83 ? 13.134 0.489 -10.049 1.00 96.44 83 VAL A N 1
ATOM 627 C CA . VAL A 1 83 ? 14.548 0.095 -10.013 1.00 96.44 83 VAL A CA 1
ATOM 628 C C . VAL A 1 83 ? 14.792 -1.126 -10.897 1.00 96.44 83 VAL A C 1
ATOM 630 O O . VAL A 1 83 ? 15.735 -1.117 -11.683 1.00 96.44 83 VAL A O 1
ATOM 633 N N . SER A 1 84 ? 13.936 -2.148 -10.821 1.00 94.31 84 SER A N 1
ATOM 634 C CA . SER A 1 84 ? 14.027 -3.340 -11.668 1.00 94.31 84 SER A CA 1
ATOM 635 C C . SER A 1 84 ? 13.896 -3.006 -13.152 1.00 94.31 84 SER A C 1
ATOM 637 O O . SER A 1 84 ? 14.696 -3.502 -13.937 1.00 94.31 84 SER A O 1
ATOM 639 N N . LEU A 1 85 ? 12.957 -2.133 -13.535 1.00 94.19 85 LEU A N 1
ATOM 640 C CA . LEU A 1 85 ? 12.813 -1.679 -14.920 1.00 94.19 85 LEU A CA 1
ATOM 641 C C . LEU A 1 85 ? 14.079 -0.979 -15.415 1.00 94.19 85 LEU A C 1
ATOM 643 O O . LEU A 1 85 ? 14.551 -1.291 -16.503 1.00 94.19 85 LEU A O 1
ATOM 647 N N . ILE A 1 86 ? 14.657 -0.077 -14.615 1.00 95.31 86 ILE A N 1
ATOM 648 C CA . ILE A 1 86 ? 15.922 0.592 -14.953 1.00 95.31 86 ILE A CA 1
ATOM 649 C C . ILE A 1 86 ? 17.040 -0.443 -15.135 1.00 95.31 86 ILE A C 1
ATOM 651 O O . ILE A 1 86 ? 17.769 -0.387 -16.122 1.00 95.31 86 ILE A O 1
ATOM 655 N N . LEU A 1 87 ? 17.149 -1.411 -14.220 1.00 94.56 87 LEU A N 1
ATOM 656 C CA . LEU A 1 87 ? 18.153 -2.472 -14.287 1.00 94.56 87 LEU A CA 1
ATOM 657 C C . LEU A 1 87 ? 18.019 -3.324 -15.555 1.00 94.56 87 LEU A C 1
ATOM 659 O O . LEU A 1 87 ? 19.035 -3.664 -16.147 1.00 94.56 87 LEU A O 1
ATOM 663 N N . THR A 1 88 ? 16.793 -3.620 -16.001 1.00 94.25 88 THR A N 1
ATOM 664 C CA . THR A 1 88 ? 16.535 -4.357 -17.252 1.00 94.25 88 THR A CA 1
ATOM 665 C C . THR A 1 88 ? 17.034 -3.625 -18.499 1.00 94.25 88 THR A C 1
ATOM 667 O O . THR A 1 88 ? 17.358 -4.280 -19.480 1.00 94.25 88 THR A O 1
ATOM 670 N N . PHE A 1 89 ? 17.101 -2.291 -18.496 1.00 92.25 89 PHE A N 1
ATOM 671 C CA . PHE A 1 89 ? 17.661 -1.536 -19.626 1.00 92.25 89 PHE A CA 1
ATOM 672 C C . PHE A 1 89 ? 19.186 -1.380 -19.558 1.00 92.25 89 PHE A C 1
ATOM 674 O O . PHE A 1 89 ? 19.806 -1.076 -20.574 1.00 92.25 89 PHE A O 1
ATOM 681 N N . ILE A 1 90 ? 19.776 -1.523 -18.369 1.00 92.12 90 ILE A N 1
ATOM 682 C CA . ILE A 1 90 ? 21.221 -1.377 -18.147 1.00 92.12 90 ILE A CA 1
ATOM 683 C C . ILE A 1 90 ? 21.965 -2.700 -18.371 1.00 92.12 90 ILE A C 1
ATOM 685 O O . ILE A 1 90 ? 23.093 -2.670 -18.865 1.00 92.12 90 ILE A O 1
ATOM 689 N N . LEU A 1 91 ? 21.370 -3.825 -17.958 1.00 85.94 91 LEU A N 1
ATOM 690 C CA . LEU A 1 91 ? 21.933 -5.174 -18.076 1.00 85.94 91 LEU A CA 1
ATOM 691 C C . LEU A 1 91 ? 21.641 -5.788 -19.450 1.00 85.94 91 LEU A C 1
ATOM 693 O O . LEU A 1 91 ? 22.585 -6.374 -20.023 1.00 85.94 91 LEU A O 1
#